Protein AF-A0A5P8VQW5-F1 (afdb_monomer)

Mean predicted aligned error: 7.07 Å

pLDDT: mean 79.25, std 12.23, range [46.34, 91.69]

Structure (mmCIF, N/CA/C/O backbone):
data_AF-A0A5P8VQW5-F1
#
_entry.id   AF-A0A5P8VQW5-F1
#
loop_
_atom_site.group_PDB
_atom_site.id
_atom_site.type_symbol
_atom_site.label_atom_id
_atom_site.label_alt_id
_atom_site.label_comp_id
_atom_site.label_asym_id
_atom_site.label_entity_id
_atom_site.label_seq_id
_atom_site.pdbx_PDB_ins_code
_atom_site.Cartn_x
_atom_site.Cartn_y
_atom_site.Cartn_z
_atom_site.occupancy
_atom_site.B_iso_or_equiv
_atom_site.auth_seq_id
_atom_site.auth_comp_id
_atom_site.auth_asym_id
_atom_site.auth_atom_id
_atom_site.pdbx_PDB_model_num
ATOM 1 N N . MET A 1 1 ? 3.810 -7.818 -19.486 1.00 46.34 1 MET A N 1
ATOM 2 C CA . MET A 1 1 ? 2.341 -7.891 -19.339 1.00 46.34 1 MET A CA 1
ATOM 3 C C . MET A 1 1 ? 2.054 -7.965 -17.852 1.00 46.34 1 MET A C 1
ATOM 5 O O . MET A 1 1 ? 2.579 -8.855 -17.206 1.00 46.34 1 MET A O 1
ATOM 9 N N . PHE A 1 2 ? 1.344 -6.981 -17.296 1.00 50.38 2 PHE A N 1
ATOM 10 C CA . PHE A 1 2 ? 1.013 -6.929 -15.867 1.00 50.38 2 PHE A CA 1
ATOM 11 C C . PHE A 1 2 ? -0.267 -7.749 -15.648 1.00 50.38 2 PHE A C 1
ATOM 13 O O . PHE A 1 2 ? -1.374 -7.210 -15.719 1.00 50.38 2 PHE A O 1
ATOM 20 N N . GLU A 1 3 ? -0.119 -9.066 -15.509 1.00 48.41 3 GLU A N 1
ATOM 21 C CA . GLU A 1 3 ? -1.240 -9.994 -15.337 1.00 48.41 3 GLU A CA 1
ATOM 22 C C . GLU A 1 3 ? -1.879 -9.812 -13.955 1.00 48.41 3 GLU A C 1
ATOM 24 O O . GLU A 1 3 ? -1.192 -9.586 -12.957 1.00 48.41 3 GLU A O 1
ATOM 29 N N . GLN A 1 4 ? -3.210 -9.893 -13.900 1.00 48.94 4 GLN A N 1
ATOM 30 C CA . GLN A 1 4 ? -4.042 -9.614 -12.720 1.00 48.94 4 GLN A CA 1
ATOM 31 C C . GLN A 1 4 ? -3.605 -10.365 -11.446 1.00 48.94 4 GLN A C 1
ATOM 33 O O . GLN A 1 4 ? -3.901 -9.898 -10.351 1.00 48.94 4 GLN A O 1
ATOM 38 N N . GLY A 1 5 ? -2.840 -11.457 -11.560 1.00 51.59 5 GLY A N 1
ATOM 39 C CA . GLY A 1 5 ? -2.263 -12.183 -10.426 1.00 51.59 5 GLY A CA 1
ATOM 40 C C . GLY A 1 5 ? -1.211 -11.407 -9.619 1.00 51.59 5 GLY A C 1
ATOM 41 O O . GLY A 1 5 ? -1.179 -11.551 -8.401 1.00 51.59 5 GLY A O 1
ATOM 42 N N . GLN A 1 6 ? -0.396 -10.539 -10.232 1.00 54.66 6 GLN A N 1
ATOM 43 C CA . GLN A 1 6 ? 0.643 -9.792 -9.495 1.00 54.66 6 GLN A CA 1
ATOM 44 C C . GLN A 1 6 ? 0.066 -8.701 -8.581 1.00 54.66 6 GLN A C 1
ATOM 46 O O . GLN A 1 6 ? 0.644 -8.404 -7.538 1.00 54.66 6 GLN A O 1
ATOM 51 N N . SER A 1 7 ? -1.102 -8.145 -8.919 1.00 57.72 7 SER A N 1
ATOM 52 C CA . SER A 1 7 ? -1.772 -7.141 -8.083 1.00 57.72 7 SER A CA 1
ATOM 53 C C . SER A 1 7 ? -2.310 -7.727 -6.774 1.00 57.72 7 SER A C 1
ATOM 55 O O . SER A 1 7 ? -2.229 -7.068 -5.743 1.00 57.72 7 SER A O 1
ATOM 57 N N . PHE A 1 8 ? -2.796 -8.974 -6.779 1.00 59.72 8 PHE A N 1
ATOM 58 C CA . PHE A 1 8 ? -3.246 -9.635 -5.548 1.00 59.72 8 PHE A CA 1
ATOM 59 C C . PHE A 1 8 ? -2.087 -9.908 -4.585 1.00 59.72 8 PHE A C 1
ATOM 61 O O . PHE A 1 8 ? -2.217 -9.640 -3.394 1.00 59.72 8 PHE A O 1
ATOM 68 N N . PHE A 1 9 ? -0.934 -10.357 -5.096 1.00 66.12 9 PHE A N 1
ATOM 69 C CA . PHE A 1 9 ? 0.259 -10.555 -4.267 1.00 66.12 9 PHE A CA 1
ATOM 70 C C . PHE A 1 9 ? 0.777 -9.247 -3.661 1.00 66.12 9 PHE A C 1
ATOM 72 O O . PHE A 1 9 ? 1.174 -9.236 -2.497 1.00 66.12 9 PHE A O 1
ATOM 79 N N . ALA A 1 10 ? 0.735 -8.146 -4.413 1.00 73.00 10 ALA A N 1
ATOM 80 C CA . ALA A 1 10 ? 1.169 -6.849 -3.910 1.00 73.00 10 ALA A CA 1
ATOM 81 C C . ALA A 1 10 ? 0.240 -6.320 -2.797 1.00 73.00 10 ALA A C 1
ATOM 83 O O . ALA A 1 10 ? 0.727 -5.814 -1.790 1.00 73.00 10 ALA A O 1
ATOM 84 N N . ILE A 1 11 ? -1.086 -6.514 -2.907 1.00 78.44 11 ILE A N 1
ATOM 85 C CA . ILE A 1 11 ? -2.032 -6.183 -1.822 1.00 78.44 11 ILE A CA 1
ATOM 86 C C . ILE A 1 11 ? -1.681 -6.961 -0.555 1.00 78.44 11 ILE A C 1
ATOM 88 O O . ILE A 1 11 ? -1.520 -6.364 0.507 1.00 78.44 11 ILE A O 1
ATOM 92 N N . THR A 1 12 ? -1.559 -8.287 -0.658 1.00 82.75 12 THR A N 1
ATOM 93 C CA . THR A 1 12 ? -1.314 -9.140 0.510 1.00 82.75 12 THR A CA 1
ATOM 94 C C . THR A 1 12 ? 0.003 -8.789 1.194 1.00 82.75 12 THR A C 1
ATOM 96 O O . THR A 1 12 ? 0.011 -8.629 2.411 1.00 82.75 12 THR A O 1
ATOM 99 N N . LYS A 1 13 ? 1.080 -8.547 0.436 1.00 84.94 13 LYS A N 1
ATOM 100 C CA . LYS A 1 13 ? 2.367 -8.111 0.998 1.00 84.94 13 LYS A CA 1
ATOM 101 C C . LYS A 1 13 ? 2.269 -6.799 1.768 1.00 84.94 13 LYS A C 1
ATOM 103 O O . LYS A 1 13 ? 2.796 -6.701 2.870 1.00 84.94 13 LYS A O 1
ATOM 108 N N . VAL A 1 14 ? 1.592 -5.795 1.210 1.00 85.19 14 VAL A N 1
ATOM 109 C CA . VAL A 1 14 ? 1.421 -4.496 1.880 1.00 85.19 14 VAL A CA 1
ATOM 110 C C . VAL A 1 14 ? 0.592 -4.661 3.154 1.00 85.19 14 VAL A C 1
ATOM 112 O O . VAL A 1 14 ? 0.924 -4.084 4.186 1.00 85.19 14 VAL A O 1
ATOM 115 N N . GLN A 1 15 ? -0.456 -5.490 3.117 1.00 87.94 15 GLN A N 1
ATOM 116 C CA . GLN A 1 15 ? -1.253 -5.808 4.3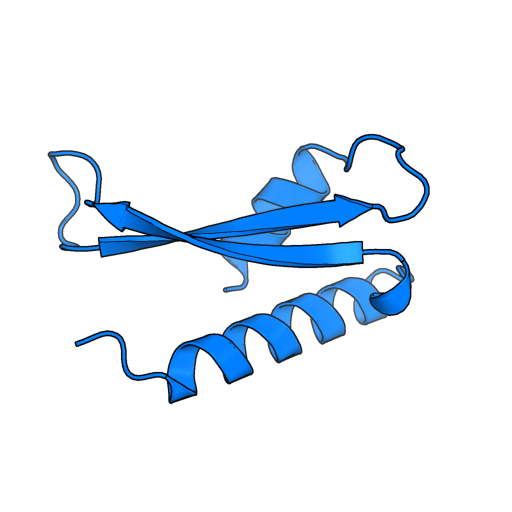03 1.00 87.94 15 GLN A CA 1
ATOM 117 C C . GLN A 1 15 ? -0.436 -6.541 5.375 1.00 87.94 15 GLN A C 1
ATOM 119 O O . GLN A 1 15 ? -0.567 -6.226 6.556 1.00 87.94 15 GLN A O 1
ATOM 124 N N . GLU A 1 16 ? 0.395 -7.510 4.996 1.00 88.69 16 GLU A N 1
ATOM 125 C CA . GLU A 1 16 ? 1.285 -8.209 5.928 1.00 88.69 16 GLU A CA 1
ATOM 126 C C .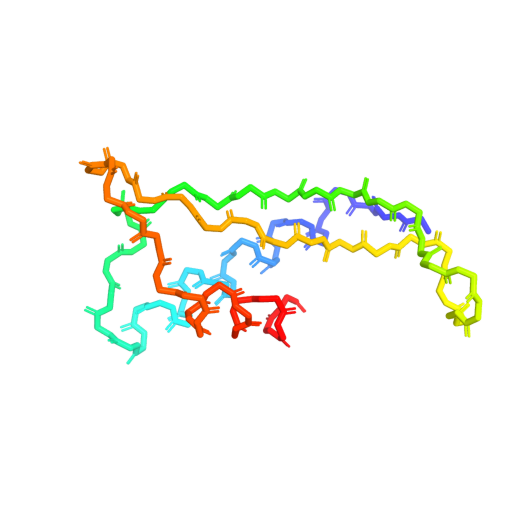 GLU A 1 16 ? 2.308 -7.252 6.540 1.00 88.69 16 GLU A C 1
ATOM 128 O O . GLU A 1 16 ? 2.415 -7.178 7.762 1.00 88.69 16 GLU A O 1
ATOM 133 N N . TRP A 1 17 ? 2.956 -6.429 5.720 1.00 89.56 17 TRP A N 1
ATOM 134 C CA . TRP A 1 17 ? 3.913 -5.422 6.170 1.00 89.56 17 TRP A CA 1
ATOM 135 C C . TRP A 1 17 ? 3.294 -4.403 7.145 1.00 89.56 17 TRP A C 1
ATOM 137 O O . TRP A 1 17 ? 3.903 -4.046 8.158 1.00 89.56 17 TRP A O 1
ATOM 147 N N . LEU A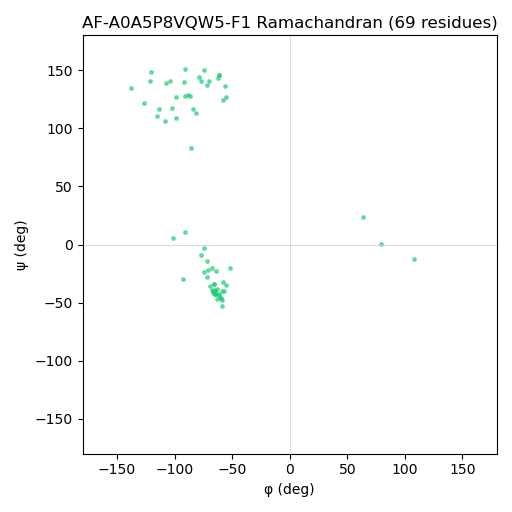 1 18 ? 2.052 -3.965 6.895 1.00 88.56 18 LEU A N 1
ATOM 148 C CA . LEU A 1 18 ? 1.303 -3.119 7.831 1.00 88.56 18 LEU A CA 1
ATOM 149 C C . LEU A 1 18 ? 1.089 -3.840 9.172 1.00 88.56 18 LEU A C 1
ATOM 151 O O . LEU A 1 18 ? 1.360 -3.259 10.227 1.00 88.56 18 LEU A O 1
ATOM 155 N N . LYS A 1 19 ? 0.680 -5.117 9.142 1.00 90.06 19 LYS A N 1
ATOM 156 C CA . LYS A 1 19 ? 0.488 -5.932 10.356 1.00 90.06 19 LYS A CA 1
ATOM 157 C C . LYS A 1 19 ? 1.782 -6.099 11.149 1.00 90.06 19 LYS A C 1
ATOM 159 O O . LYS A 1 19 ? 1.757 -5.939 12.369 1.00 90.06 19 LYS A O 1
ATOM 164 N N . GLU A 1 20 ? 2.910 -6.365 10.487 1.00 90.12 20 GLU A N 1
ATOM 165 C CA . GLU A 1 20 ? 4.231 -6.482 11.130 1.00 90.12 20 GLU A CA 1
ATOM 166 C C . GLU A 1 20 ? 4.614 -5.211 11.899 1.00 90.12 20 GLU A C 1
ATOM 168 O O . GLU A 1 20 ? 5.253 -5.263 12.952 1.00 90.12 20 GLU A O 1
ATOM 173 N N . ARG A 1 21 ? 4.160 -4.055 11.411 1.00 86.38 21 ARG A N 1
ATOM 174 C CA . ARG A 1 21 ? 4.394 -2.744 12.021 1.00 86.38 21 ARG A CA 1
ATOM 175 C C . ARG A 1 21 ? 3.311 -2.318 13.010 1.00 86.38 21 ARG A C 1
ATOM 177 O O . ARG A 1 21 ? 3.322 -1.175 13.455 1.00 86.38 21 ARG A O 1
ATOM 184 N N . LYS A 1 22 ? 2.412 -3.231 13.394 1.00 88.50 22 LYS A N 1
ATOM 185 C CA . LYS A 1 22 ? 1.268 -2.983 14.290 1.00 88.50 22 LYS A CA 1
ATOM 186 C C . LYS A 1 22 ? 0.240 -1.989 13.734 1.00 88.50 22 LYS A C 1
ATOM 188 O O . LYS A 1 22 ? -0.512 -1.400 14.507 1.00 88.50 22 LYS A O 1
ATOM 193 N N . HIS A 1 23 ? 0.175 -1.824 12.416 1.00 88.19 23 HIS A N 1
ATOM 194 C CA . HIS A 1 23 ? -0.924 -1.126 11.755 1.00 88.19 23 HIS A CA 1
ATOM 195 C C . HIS A 1 23 ? -2.006 -2.136 11.368 1.00 88.19 23 HIS A C 1
ATOM 197 O O . HIS A 1 23 ? -1.701 -3.243 10.921 1.00 88.19 23 HIS A O 1
ATOM 203 N N . ASN A 1 24 ? -3.276 -1.764 11.527 1.00 88.50 24 ASN A N 1
ATOM 204 C CA . ASN A 1 24 ? -4.378 -2.581 11.041 1.00 88.50 24 ASN A CA 1
ATOM 205 C C . ASN A 1 24 ? -4.614 -2.274 9.555 1.00 88.50 24 ASN A C 1
ATOM 207 O O . ASN A 1 24 ? -4.984 -1.146 9.240 1.00 88.50 24 ASN A O 1
ATOM 211 N N . PRO A 1 25 ? -4.442 -3.229 8.627 1.00 88.19 25 PRO A N 1
ATOM 212 C CA . PRO A 1 25 ? -4.656 -2.969 7.206 1.00 88.19 25 PRO A CA 1
ATOM 213 C C . PRO A 1 25 ? -6.100 -2.610 6.871 1.00 88.19 25 PRO A C 1
ATOM 215 O O . PRO A 1 25 ? -6.337 -1.972 5.855 1.00 88.19 25 PRO A O 1
ATOM 218 N N . GLU A 1 26 ? -7.062 -2.997 7.712 1.00 88.94 26 GLU A N 1
ATOM 219 C CA . GLU A 1 26 ? -8.467 -2.645 7.508 1.00 88.94 26 GLU A CA 1
ATOM 220 C C . GLU A 1 26 ? -8.729 -1.145 7.668 1.00 88.94 26 GLU A C 1
ATOM 222 O O . GLU A 1 26 ? -9.710 -0.655 7.108 1.00 88.94 26 GLU A O 1
ATOM 227 N N . ASP A 1 27 ? -7.836 -0.418 8.346 1.00 90.75 27 ASP A N 1
ATOM 228 C CA . ASP A 1 27 ? -7.901 1.038 8.499 1.00 90.75 27 ASP A CA 1
ATOM 229 C C . ASP A 1 27 ? -7.434 1.779 7.235 1.00 90.75 27 ASP A C 1
ATOM 231 O O . ASP A 1 27 ? -7.590 2.999 7.147 1.00 90.75 27 ASP A O 1
ATOM 235 N N . TYR A 1 28 ? -6.871 1.065 6.254 1.00 89.56 28 TYR A N 1
ATOM 236 C CA . TYR A 1 28 ? -6.310 1.633 5.032 1.00 89.56 28 TYR A CA 1
ATOM 237 C C . TYR A 1 28 ? -7.005 1.055 3.793 1.00 89.56 28 TYR A C 1
ATOM 239 O O . TYR A 1 28 ? -7.296 -0.136 3.700 1.00 89.56 28 TYR A O 1
ATOM 247 N N . ASP A 1 29 ? -7.245 1.909 2.809 1.00 89.31 29 ASP A N 1
ATOM 248 C CA . ASP A 1 29 ? -7.486 1.525 1.427 1.00 89.31 29 ASP A CA 1
ATOM 249 C C . ASP A 1 29 ? -6.144 1.503 0.692 1.00 89.31 29 ASP A C 1
ATOM 251 O O . ASP A 1 29 ? -5.377 2.465 0.751 1.00 89.31 29 ASP A O 1
ATOM 255 N N . ILE A 1 30 ? -5.852 0.388 0.020 1.00 87.31 30 ILE A N 1
ATOM 256 C CA .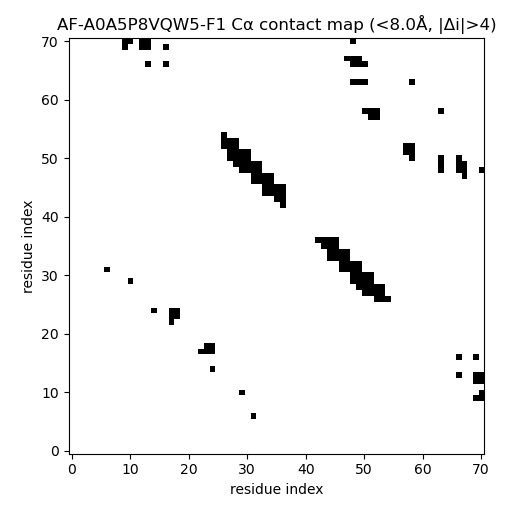 ILE A 1 30 ? -4.610 0.174 -0.730 1.00 87.31 30 ILE A CA 1
ATOM 257 C C . ILE A 1 30 ? -4.957 0.223 -2.218 1.00 87.31 30 ILE A C 1
ATOM 259 O O . ILE A 1 30 ? -5.580 -0.695 -2.756 1.00 87.31 30 ILE A O 1
ATOM 263 N N . LEU A 1 31 ? -4.583 1.313 -2.874 1.00 85.94 31 LEU A N 1
ATOM 264 C CA . LEU A 1 31 ? -4.872 1.599 -4.275 1.00 85.94 31 LEU A CA 1
ATOM 265 C C . LEU A 1 31 ? -3.618 1.361 -5.119 1.00 85.94 31 LEU A C 1
ATOM 267 O O . LEU A 1 31 ? -2.513 1.687 -4.700 1.00 85.94 31 LEU A O 1
ATOM 271 N N . PHE A 1 32 ? -3.783 0.799 -6.317 1.00 83.12 32 PHE A N 1
ATOM 272 C CA . PHE A 1 32 ? -2.675 0.521 -7.234 1.00 83.12 32 PHE A CA 1
ATOM 273 C C . PHE A 1 32 ? -2.831 1.363 -8.489 1.00 83.12 32 PHE A C 1
ATOM 275 O O . PHE A 1 32 ? -3.704 1.112 -9.323 1.00 83.12 32 PHE A O 1
ATOM 282 N N . HIS A 1 33 ? -1.945 2.334 -8.646 1.00 83.38 33 HIS A N 1
ATOM 283 C CA . HIS A 1 33 ? -1.896 3.225 -9.791 1.00 83.38 33 HIS A CA 1
ATOM 284 C C . HIS A 1 33 ? -0.836 2.727 -10.766 1.00 83.38 33 HIS A C 1
ATOM 286 O O . HIS A 1 33 ? 0.365 2.804 -10.519 1.00 83.38 33 HIS A O 1
ATOM 292 N N . LYS A 1 34 ? -1.282 2.191 -11.903 1.00 76.31 34 LYS A N 1
ATOM 293 C CA . LYS A 1 34 ? -0.386 1.852 -13.013 1.00 76.31 34 LYS A CA 1
ATOM 294 C C . LYS A 1 34 ? -0.106 3.122 -13.800 1.00 76.31 34 LYS A C 1
ATOM 296 O O . LYS A 1 34 ? -1.008 3.646 -14.451 1.00 76.31 34 LYS A O 1
ATOM 301 N N . LYS A 1 35 ? 1.136 3.592 -13.772 1.00 79.25 35 LYS A N 1
ATOM 302 C CA . LYS A 1 35 ? 1.576 4.741 -14.565 1.00 79.25 35 LYS A CA 1
ATOM 303 C C . LYS A 1 35 ? 2.711 4.351 -15.507 1.00 79.25 35 LYS A C 1
ATOM 305 O O . LYS A 1 35 ? 3.482 3.441 -15.194 1.00 79.25 35 LYS A O 1
ATOM 310 N N . PRO A 1 36 ? 2.813 4.986 -16.686 1.00 78.31 36 PRO A N 1
ATOM 311 C CA . PRO A 1 36 ? 3.981 4.804 -17.534 1.00 78.31 36 PRO A CA 1
ATOM 312 C C . PRO A 1 36 ? 5.234 5.156 -16.732 1.00 78.31 36 PRO A C 1
ATOM 314 O O . PRO A 1 36 ? 5.242 6.129 -15.973 1.00 78.31 36 PRO A O 1
ATOM 317 N N . ALA A 1 37 ? 6.269 4.331 -16.864 1.00 74.25 37 ALA A N 1
ATOM 318 C CA . ALA A 1 37 ? 7.519 4.584 -16.167 1.00 74.25 37 ALA A CA 1
ATOM 319 C C . ALA A 1 37 ? 8.113 5.931 -16.620 1.00 74.25 37 ALA A C 1
ATOM 321 O O . ALA A 1 37 ? 7.968 6.304 -17.791 1.00 74.25 37 ALA A O 1
ATOM 322 N N . PRO A 1 38 ? 8.783 6.676 -15.726 1.00 74.62 38 PRO A N 1
ATOM 323 C CA . PRO A 1 38 ? 9.426 7.921 -16.108 1.00 74.62 38 PRO A CA 1
ATOM 324 C C . PRO A 1 38 ? 10.514 7.672 -17.170 1.00 74.62 38 PRO A C 1
ATOM 326 O O . PRO A 1 38 ? 11.191 6.636 -17.138 1.00 74.62 38 PRO A O 1
ATOM 329 N N . PRO A 1 39 ? 10.711 8.616 -18.109 1.00 65.38 39 PRO A N 1
ATOM 330 C CA . PRO A 1 39 ? 11.731 8.493 -19.144 1.00 65.38 39 PRO A CA 1
ATOM 331 C C . PRO A 1 39 ? 13.116 8.336 -18.502 1.00 65.38 39 PRO A C 1
ATOM 333 O O . PRO A 1 39 ? 13.522 9.149 -17.676 1.00 65.38 39 PRO A O 1
ATOM 336 N N . GLY A 1 40 ? 13.824 7.264 -18.863 1.00 69.06 40 GLY A N 1
ATOM 337 C CA . GLY A 1 40 ? 15.102 6.873 -18.253 1.00 69.06 40 GLY A CA 1
ATOM 338 C C . GLY A 1 40 ? 15.030 5.627 -17.362 1.00 69.06 40 GLY A C 1
ATOM 339 O O . GLY A 1 40 ? 16.073 5.056 -17.050 1.00 69.06 40 GLY A O 1
ATOM 340 N N . SER A 1 41 ? 13.833 5.149 -17.005 1.00 67.88 41 SER A N 1
ATOM 341 C CA . SER A 1 41 ? 13.666 3.820 -16.400 1.00 67.88 41 SER A CA 1
ATOM 342 C C . SER A 1 41 ? 13.725 2.710 -17.450 1.00 67.88 41 SER A C 1
ATOM 344 O O . SER A 1 41 ? 13.252 2.871 -18.572 1.00 67.88 41 SER A O 1
ATOM 346 N N . LYS A 1 42 ? 14.302 1.557 -17.079 1.00 70.44 42 LYS A N 1
ATOM 347 C CA . LYS A 1 42 ? 14.320 0.343 -17.924 1.00 70.44 42 LYS A CA 1
ATOM 348 C C . LYS A 1 42 ? 12.947 -0.330 -18.028 1.00 70.44 42 LYS A C 1
ATOM 350 O O . LYS A 1 42 ? 12.754 -1.208 -18.864 1.00 70.44 42 LYS A O 1
ATOM 355 N N . GLU A 1 43 ? 12.022 0.050 -17.157 1.00 65.94 43 GLU A N 1
ATOM 356 C CA . GLU A 1 43 ? 10.675 -0.500 -17.082 1.00 65.94 43 GLU A CA 1
ATOM 357 C C . GLU A 1 43 ? 9.711 0.300 -17.962 1.00 65.94 43 GLU A C 1
ATOM 359 O O . GLU A 1 43 ? 9.910 1.486 -18.195 1.00 65.94 43 GLU A O 1
ATOM 364 N N . 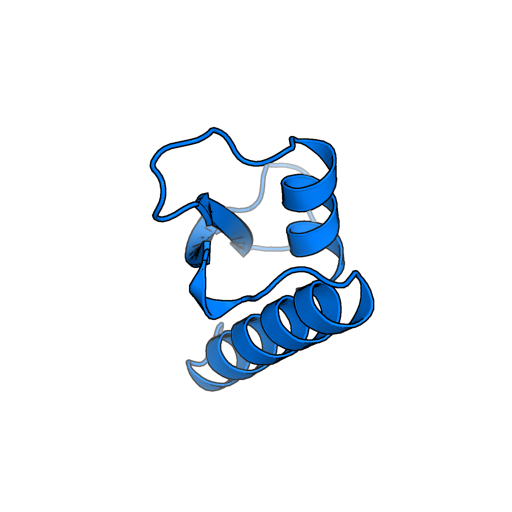VAL A 1 44 ? 8.662 -0.353 -18.469 1.00 69.75 44 VAL A N 1
ATOM 365 C CA . VAL A 1 44 ? 7.654 0.278 -19.347 1.00 69.75 44 VAL A CA 1
ATOM 366 C C . VAL A 1 44 ? 6.468 0.819 -18.537 1.00 69.75 44 VAL A C 1
ATOM 368 O O . VAL A 1 44 ? 5.844 1.811 -18.910 1.00 69.75 44 VAL A O 1
ATOM 371 N N . MET A 1 45 ? 6.156 0.187 -17.404 1.00 66.62 45 MET A N 1
ATOM 372 C CA . MET A 1 45 ? 5.075 0.573 -16.497 1.00 66.62 45 MET A CA 1
ATOM 373 C C . MET A 1 45 ? 5.571 0.458 -15.058 1.00 66.62 45 MET A C 1
ATOM 375 O O . MET A 1 45 ? 6.171 -0.555 -14.713 1.00 66.62 45 MET A O 1
ATOM 379 N N . VAL A 1 46 ? 5.285 1.466 -14.237 1.00 75.06 46 VAL A N 1
ATOM 380 C CA . VAL A 1 46 ? 5.516 1.462 -12.788 1.00 75.06 46 VAL A CA 1
ATOM 381 C C . VAL A 1 46 ? 4.168 1.333 -12.091 1.00 75.06 46 VAL A C 1
ATOM 383 O O . VAL A 1 46 ? 3.178 1.943 -12.508 1.00 75.06 46 VAL A O 1
ATOM 386 N N . VAL A 1 47 ? 4.128 0.527 -11.035 1.00 76.75 47 VAL A N 1
ATOM 387 C CA . VAL A 1 47 ? 2.968 0.428 -10.151 1.00 76.75 47 VAL A CA 1
ATOM 388 C C . VAL A 1 47 ? 3.266 1.214 -8.896 1.00 76.75 47 VAL A C 1
ATOM 390 O O . VAL A 1 47 ? 4.198 0.895 -8.170 1.00 76.75 47 VAL A O 1
ATOM 393 N N . GLU A 1 48 ? 2.476 2.250 -8.669 1.00 83.56 48 GLU A N 1
ATOM 394 C CA . GLU A 1 48 ? 2.510 3.034 -7.447 1.00 83.56 48 GLU A CA 1
ATOM 395 C C . GLU A 1 48 ? 1.390 2.560 -6.526 1.00 83.56 48 GLU A C 1
ATOM 397 O O . GLU A 1 48 ? 0.230 2.468 -6.930 1.00 83.56 48 GLU A O 1
ATOM 402 N N . ILE A 1 49 ? 1.750 2.228 -5.295 1.00 85.88 49 ILE A N 1
ATOM 403 C CA . ILE A 1 49 ? 0.815 1.913 -4.224 1.00 85.88 49 ILE A CA 1
ATOM 404 C C . ILE A 1 49 ? 0.458 3.208 -3.527 1.00 85.88 49 ILE A C 1
ATOM 406 O O . ILE A 1 49 ? 1.344 3.930 -3.090 1.00 85.88 49 ILE A O 1
ATOM 410 N N . GLU A 1 50 ? -0.827 3.481 -3.373 1.00 88.12 50 GLU A N 1
ATOM 411 C CA . GLU A 1 50 ? -1.356 4.572 -2.569 1.00 88.12 50 GLU A CA 1
ATOM 412 C C . GLU A 1 50 ? -2.111 4.002 -1.372 1.00 88.12 50 GLU A C 1
ATOM 414 O O . GLU A 1 50 ? -3.111 3.301 -1.514 1.00 88.12 50 GLU A O 1
ATOM 419 N N . LEU A 1 51 ? -1.600 4.298 -0.182 1.00 89.25 51 LEU A N 1
ATOM 420 C CA . LEU A 1 51 ? -2.274 4.060 1.078 1.00 89.25 51 LEU A CA 1
ATOM 421 C C . LEU A 1 51 ? -3.156 5.265 1.387 1.00 89.25 51 LEU A C 1
ATOM 423 O O . LEU A 1 51 ? -2.690 6.403 1.438 1.00 89.25 51 LEU A O 1
ATOM 427 N N . ARG A 1 52 ? -4.428 5.008 1.674 1.00 90.31 52 ARG A N 1
ATOM 428 C CA . ARG A 1 52 ? -5.373 6.020 2.139 1.00 90.31 52 ARG A CA 1
ATOM 429 C C . ARG A 1 52 ? -6.012 5.551 3.430 1.00 90.31 52 ARG A C 1
ATOM 431 O O . ARG A 1 52 ? -6.643 4.505 3.444 1.00 90.31 52 ARG A O 1
ATOM 438 N N . ARG A 1 53 ? -5.896 6.310 4.519 1.00 91.69 53 ARG A N 1
ATOM 439 C CA . ARG A 1 53 ? -6.622 5.947 5.741 1.00 91.69 53 ARG A CA 1
ATOM 440 C C . ARG A 1 53 ? -8.115 6.199 5.578 1.00 91.69 53 ARG A C 1
ATOM 442 O O . ARG A 1 53 ? -8.537 7.248 5.087 1.00 91.69 53 ARG A O 1
ATOM 449 N N . LYS A 1 54 ? -8.911 5.245 6.052 1.00 89.81 54 LYS A N 1
ATOM 450 C CA . LYS A 1 54 ? -10.377 5.313 6.058 1.00 89.81 54 LYS A CA 1
ATOM 451 C C . LYS A 1 54 ? -10.925 6.318 7.062 1.00 89.81 54 LYS A C 1
ATOM 453 O O . LYS A 1 54 ? -12.032 6.811 6.888 1.00 89.81 54 LYS A O 1
ATOM 458 N N . ASP A 1 55 ? -10.142 6.656 8.082 1.00 87.81 55 ASP A N 1
ATOM 459 C CA . ASP A 1 55 ? -10.487 7.693 9.059 1.00 87.81 55 ASP A CA 1
ATOM 460 C C . ASP A 1 55 ? -10.355 9.127 8.506 1.00 87.81 55 ASP A C 1
ATOM 462 O O . ASP A 1 55 ? -10.672 10.088 9.204 1.00 87.81 55 ASP A O 1
ATOM 466 N N . GLY A 1 56 ? -9.902 9.282 7.256 1.00 84.56 56 GLY A N 1
ATOM 467 C CA . GLY A 1 56 ? -9.724 10.573 6.596 1.00 84.56 56 GLY A CA 1
ATOM 468 C C . GLY A 1 56 ? -8.447 11.313 6.993 1.00 84.56 56 GLY A C 1
ATOM 469 O O . GLY A 1 56 ? -8.206 12.404 6.475 1.00 84.56 56 GLY A O 1
ATOM 470 N N . GLN A 1 57 ? -7.616 10.743 7.869 1.00 88.06 57 GLN A N 1
ATOM 471 C CA . GLN A 1 57 ? -6.312 11.310 8.194 1.00 88.06 57 GLN A CA 1
ATOM 472 C C . GLN A 1 57 ? -5.315 11.074 7.052 1.00 88.06 57 GLN A C 1
ATOM 474 O O . GLN A 1 57 ? -5.398 10.072 6.334 1.00 88.06 57 GLN A O 1
ATOM 479 N N . PRO A 1 58 ? -4.337 11.977 6.873 1.00 87.50 58 PRO A N 1
ATOM 480 C CA . PRO A 1 58 ? -3.246 11.730 5.946 1.00 87.50 58 PRO A CA 1
ATOM 481 C C . PRO A 1 58 ? -2.446 10.497 6.385 1.00 87.50 58 PRO A C 1
ATOM 483 O O . PRO A 1 58 ? -2.250 10.249 7.578 1.00 87.50 58 PRO A O 1
ATOM 486 N N . VAL A 1 59 ? -1.980 9.722 5.408 1.00 89.06 59 VAL A N 1
ATOM 487 C CA . VAL A 1 59 ? -0.997 8.664 5.659 1.00 89.06 59 VAL A CA 1
ATOM 488 C C . VAL A 1 59 ? 0.373 9.295 5.819 1.00 89.06 59 VAL A C 1
ATOM 490 O O . VAL A 1 59 ? 0.722 10.220 5.086 1.00 89.06 59 VAL A O 1
ATOM 493 N N . ASP A 1 60 ? 1.158 8.781 6.761 1.00 89.06 60 ASP A N 1
ATOM 494 C CA . ASP A 1 60 ? 2.549 9.178 6.907 1.00 89.06 60 ASP A CA 1
ATOM 495 C C . ASP A 1 60 ? 3.312 8.974 5.585 1.00 89.06 60 ASP A C 1
ATOM 497 O O . ASP A 1 60 ? 3.318 7.860 5.050 1.00 89.06 60 ASP A O 1
ATOM 501 N N . PRO A 1 61 ? 4.007 10.003 5.063 1.00 87.38 61 PRO A N 1
ATOM 502 C CA . PRO A 1 61 ? 4.740 9.907 3.799 1.00 87.38 61 PRO A CA 1
ATOM 503 C C . PRO A 1 61 ? 5.758 8.766 3.783 1.00 87.38 61 PRO A C 1
ATOM 505 O O . PRO A 1 61 ? 5.946 8.098 2.771 1.00 87.38 61 PRO A O 1
ATOM 508 N N . TRP A 1 62 ? 6.378 8.499 4.933 1.00 88.94 62 TRP A N 1
ATOM 509 C CA . TRP A 1 62 ? 7.291 7.376 5.085 1.00 88.94 62 TRP A CA 1
ATO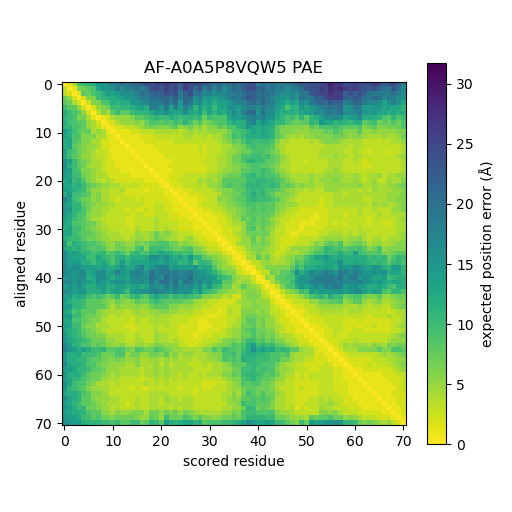M 510 C C . TRP A 1 62 ? 6.575 6.023 4.978 1.00 88.94 62 TRP A C 1
ATOM 512 O O . TRP A 1 62 ? 7.089 5.112 4.339 1.00 88.94 62 TRP A O 1
ATOM 522 N N . LEU A 1 63 ? 5.371 5.881 5.544 1.00 87.06 63 LEU A N 1
ATOM 523 C CA . LEU A 1 63 ? 4.592 4.641 5.449 1.00 87.06 63 LEU A CA 1
ATOM 524 C C . LEU A 1 63 ? 4.181 4.369 3.993 1.00 87.06 63 LEU A C 1
ATOM 526 O O . LEU A 1 63 ? 4.302 3.250 3.499 1.00 87.06 63 LEU A O 1
ATOM 530 N N . GLN A 1 64 ? 3.756 5.427 3.305 1.00 89.00 64 GLN A N 1
ATOM 531 C CA . GLN A 1 64 ? 3.421 5.438 1.886 1.00 89.00 64 GLN A CA 1
ATOM 532 C C . GLN A 1 64 ? 4.615 5.021 1.007 1.00 89.00 64 GLN A C 1
ATOM 534 O O . GLN A 1 64 ? 4.479 4.154 0.144 1.00 89.00 64 GLN A O 1
ATOM 539 N N . GLU A 1 65 ? 5.801 5.590 1.230 1.00 86.75 65 GLU A N 1
ATOM 540 C CA . GLU A 1 65 ? 7.011 5.237 0.475 1.00 86.75 65 GLU A CA 1
ATOM 541 C C . GLU A 1 65 ? 7.436 3.785 0.722 1.00 86.75 65 GLU A C 1
ATOM 543 O O . GLU A 1 65 ? 7.753 3.050 -0.211 1.00 86.75 65 GLU A O 1
ATOM 548 N N . GLN A 1 66 ? 7.382 3.331 1.972 1.00 86.00 66 GLN A N 1
ATOM 549 C CA . GLN A 1 66 ? 7.734 1.955 2.301 1.00 86.00 66 GLN A CA 1
ATOM 550 C C . GLN A 1 66 ? 6.773 0.945 1.664 1.00 86.00 66 GLN A C 1
ATOM 552 O O . GLN A 1 66 ? 7.226 -0.078 1.157 1.00 86.00 66 GLN A O 1
ATOM 557 N N . ALA A 1 67 ? 5.472 1.241 1.614 1.00 84.81 67 ALA A N 1
ATOM 558 C CA . ALA A 1 67 ? 4.520 0.399 0.894 1.00 84.81 67 ALA A CA 1
ATOM 559 C C . ALA A 1 67 ? 4.908 0.245 -0.586 1.00 84.81 67 ALA 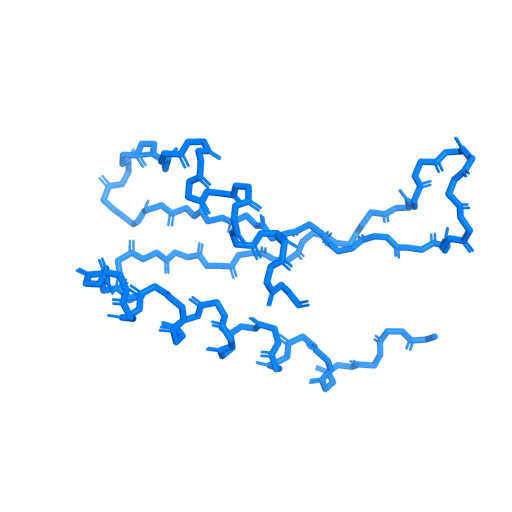A C 1
ATOM 561 O O . ALA A 1 67 ? 4.867 -0.864 -1.109 1.00 84.81 67 ALA A O 1
ATOM 562 N N . ASN A 1 68 ? 5.378 1.322 -1.228 1.00 82.44 68 ASN A N 1
ATOM 563 C CA . ASN A 1 68 ? 5.878 1.290 -2.605 1.00 82.44 68 ASN A CA 1
ATOM 564 C C . ASN A 1 68 ? 7.157 0.453 -2.776 1.00 82.44 68 ASN A C 1
ATOM 566 O O . ASN A 1 68 ? 7.326 -0.183 -3.812 1.00 82.44 68 ASN A O 1
ATOM 570 N N . LEU A 1 69 ? 8.044 0.419 -1.777 1.00 80.88 69 LEU A N 1
ATOM 571 C CA . LEU A 1 69 ? 9.276 -0.383 -1.823 1.00 80.88 69 LEU A CA 1
ATOM 572 C C . LEU A 1 69 ? 9.034 -1.887 -1.627 1.00 80.88 69 LEU A C 1
ATOM 574 O O . LEU A 1 69 ? 9.863 -2.697 -2.039 1.00 80.88 69 LEU A O 1
ATOM 578 N N . HIS A 1 70 ? 7.926 -2.262 -0.985 1.00 71.69 70 HIS A N 1
ATOM 579 C CA . HIS A 1 70 ? 7.593 -3.652 -0.657 1.00 71.69 70 HIS A CA 1
ATOM 580 C C . HIS A 1 70 ? 6.561 -4.300 -1.608 1.00 71.69 70 HIS A C 1
ATOM 582 O O . HIS A 1 70 ? 6.161 -5.444 -1.367 1.00 71.69 70 HIS A O 1
ATOM 588 N N . ALA A 1 71 ? 6.166 -3.596 -2.678 1.00 66.00 71 ALA A N 1
ATOM 589 C CA . ALA A 1 71 ? 5.274 -4.068 -3.749 1.00 66.00 71 ALA A CA 1
ATOM 590 C C . ALA A 1 71 ? 5.798 -5.328 -4.465 1.00 66.00 71 ALA A C 1
ATOM 592 O O . ALA A 1 71 ? 6.982 -5.347 -4.865 1.00 66.00 71 ALA A O 1
#

Sequence (71 aa):
MFEQGQSFFAITKVQEWLKERKHNPEDYDILFHKKPAPPGSKEVMVVEIELRRKDGQPVDPWLQEQANLHA

Foldseek 3Di:
DPDPVVVVVLLVQLCVVCVVVVHHCVQWDWDWDWDQDPPPDPDGIAIQIDIDGPVRDDDDVVSRVVSSVRD

Organism: NCBI:txid2653204

Solvent-accessible surface area (backbone atoms only — not comparable to full-atom values): 4270 Å² total; per-residue (Å²): 133,92,55,79,69,61,58,55,54,32,52,52,43,43,39,49,55,31,45,78,71,74,40,65,47,87,50,40,48,81,43,79,47,81,40,72,37,63,93,88,53,98,52,74,62,39,74,44,49,44,62,38,39,73,86,72,51,85,58,57,67,67,59,38,52,48,44,44,73,60,88

Nearest PDB structures (foldseek):
  1zb9-a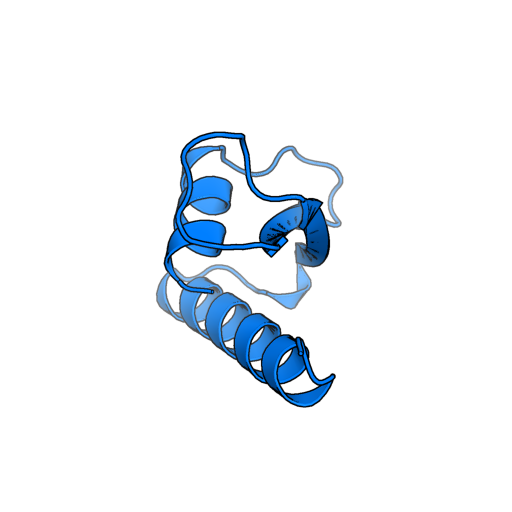ssembly1_B  TM=5.004E-01  e=2.389E+00  Xylella fastidiosa 9a5c
 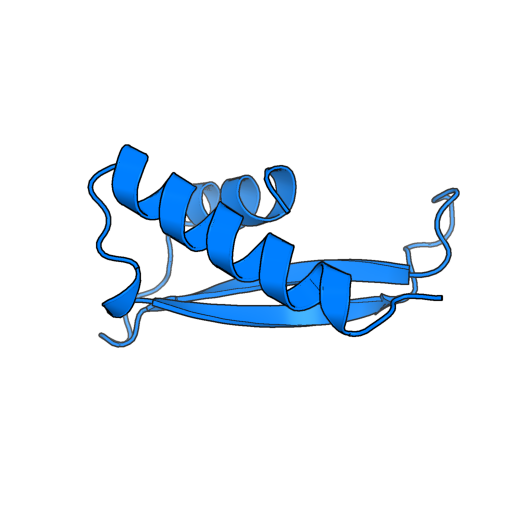 4xx2-assembly1_A  TM=4.538E-01  e=6.722E+00  Xylella fastidiosa 9a5c
  3tj0-assembly1_A  TM=3.739E-01  e=9.907E+00  Influenza B virus (B/Managua/4577.01/2008)
  8gym-assembly1_2K  TM=3.730E-01  e=9.907E+00  Tetrahymena thermophila SB210

Radius of gyration: 12.79 Å; Cα contacts (8 Å, |Δi|>4): 77; chains: 1; bounding box: 26×24×34 Å

Secondary structure (DSSP, 8-state):
---HHHHHHHHHHHHHHHHHTT--GGGEEEEEEEEEPPTT-S-SEEEEEEEEETTSPPPPHHHHHHHHHT-